Protein AF-A0A7S3H9U7-F1 (afdb_monomer_lite)

Structure (mmCIF, N/CA/C/O backbone):
data_AF-A0A7S3H9U7-F1
#
_entry.id   AF-A0A7S3H9U7-F1
#
loop_
_atom_site.group_PDB
_atom_site.id
_atom_site.type_symbol
_atom_site.label_atom_id
_atom_site.label_alt_id
_atom_site.label_comp_id
_atom_site.label_asym_id
_atom_site.label_entity_id
_atom_site.label_seq_id
_atom_site.pdbx_PDB_ins_code
_atom_site.Cartn_x
_atom_site.Cartn_y
_atom_site.Cartn_z
_atom_site.occupancy
_atom_site.B_iso_or_equiv
_atom_site.auth_seq_id
_atom_site.auth_comp_id
_atom_site.auth_asym_id
_atom_site.auth_atom_id
_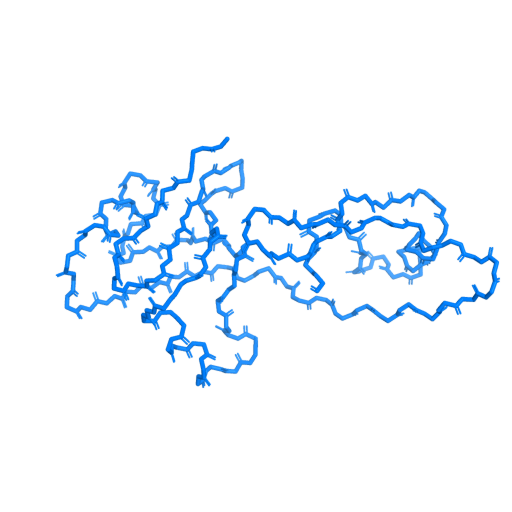atom_site.pdbx_PDB_model_num
ATOM 1 N N . ASP A 1 1 ? -12.886 -2.651 -11.034 1.00 50.00 1 ASP A N 1
ATOM 2 C CA . ASP A 1 1 ? -11.484 -2.227 -11.193 1.00 50.00 1 ASP A CA 1
ATOM 3 C C . ASP A 1 1 ? -10.705 -3.299 -11.922 1.00 50.00 1 ASP A C 1
ATOM 5 O O . ASP A 1 1 ? -10.789 -4.461 -11.540 1.00 50.00 1 ASP A O 1
ATOM 9 N N . ALA A 1 2 ? -10.042 -2.931 -13.015 1.00 49.84 2 ALA A N 1
ATOM 10 C CA . ALA A 1 2 ? -9.121 -3.818 -13.713 1.00 49.84 2 ALA A CA 1
ATOM 11 C C . ALA A 1 2 ? -7.764 -3.744 -12.998 1.00 49.84 2 ALA A C 1
ATOM 13 O O . ALA A 1 2 ? -7.205 -2.658 -12.859 1.00 49.84 2 ALA A O 1
ATOM 14 N N . SER A 1 3 ? -7.269 -4.875 -12.498 1.00 53.00 3 SER A N 1
ATOM 15 C CA . SER A 1 3 ? -5.911 -4.994 -11.962 1.00 53.00 3 SER A CA 1
ATOM 16 C C . SER A 1 3 ? -4.957 -5.375 -13.087 1.00 53.00 3 SER A C 1
ATOM 18 O O . SER A 1 3 ? -5.264 -6.281 -13.864 1.00 53.00 3 SER A O 1
ATOM 20 N N . ILE A 1 4 ? -3.804 -4.719 -13.146 1.00 63.56 4 ILE A N 1
ATOM 21 C CA . ILE A 1 4 ? -2.732 -5.038 -14.087 1.00 63.56 4 ILE A CA 1
ATOM 22 C C . ILE A 1 4 ? -1.619 -5.700 -13.279 1.00 63.56 4 ILE A C 1
ATOM 24 O O . ILE A 1 4 ? -1.080 -5.106 -12.341 1.00 63.56 4 ILE A O 1
ATOM 28 N N . GLU A 1 5 ? -1.314 -6.955 -13.595 1.00 61.97 5 GLU A N 1
ATOM 29 C CA . GLU A 1 5 ? -0.171 -7.653 -13.010 1.00 61.97 5 GLU A CA 1
ATOM 30 C C . GLU A 1 5 ? 1.092 -7.158 -13.712 1.00 61.97 5 GLU A C 1
ATOM 32 O O . GLU A 1 5 ? 1.245 -7.337 -14.916 1.00 61.97 5 GLU A O 1
ATOM 37 N N . GLY A 1 6 ? 1.964 -6.476 -12.972 1.00 52.53 6 GLY A N 1
ATOM 38 C CA . GLY A 1 6 ? 3.231 -6.008 -13.502 1.00 52.53 6 GLY A CA 1
ATOM 39 C C . GLY A 1 6 ? 4.231 -7.146 -13.634 1.00 52.53 6 GLY A C 1
ATOM 40 O O . GLY A 1 6 ? 4.258 -8.057 -12.804 1.00 52.53 6 GLY A O 1
ATOM 41 N N . GLY A 1 7 ? 5.056 -7.084 -14.680 1.00 57.22 7 GLY A N 1
ATOM 42 C CA . GLY A 1 7 ? 5.993 -8.127 -15.067 1.00 57.22 7 GLY A CA 1
ATOM 43 C C . GLY A 1 7 ? 6.812 -8.721 -13.920 1.00 57.22 7 GLY A C 1
ATOM 44 O O . GLY A 1 7 ? 7.257 -8.053 -12.983 1.00 57.22 7 GLY A O 1
ATOM 45 N N . SER A 1 8 ? 7.021 -10.031 -14.058 1.00 64.56 8 SER A N 1
ATOM 46 C CA . SER A 1 8 ? 7.550 -10.999 -13.083 1.00 64.56 8 SER A CA 1
ATOM 47 C C . SER A 1 8 ? 8.773 -10.602 -12.240 1.00 64.56 8 SER A C 1
ATOM 49 O O . SER A 1 8 ? 9.058 -11.277 -11.257 1.00 64.56 8 SER A O 1
ATOM 51 N N . LYS A 1 9 ? 9.515 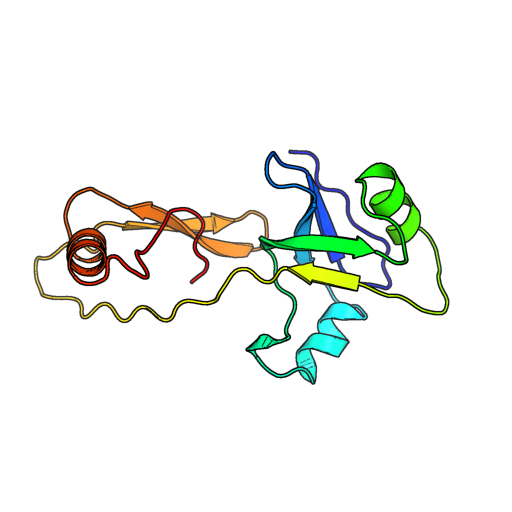-9.546 -12.595 1.00 84.12 9 LYS A N 1
ATOM 52 C CA . LYS A 1 9 ? 10.777 -9.182 -11.937 1.00 84.12 9 LYS A CA 1
ATOM 53 C C . LYS A 1 9 ? 10.591 -8.244 -10.743 1.00 84.12 9 LYS A C 1
ATOM 55 O O . LYS A 1 9 ? 11.224 -8.461 -9.711 1.00 84.12 9 LYS A O 1
ATOM 60 N N . LEU A 1 10 ? 9.738 -7.219 -10.843 1.00 88.25 10 LEU A N 1
ATOM 61 C CA . LEU A 1 10 ? 9.470 -6.340 -9.694 1.00 88.25 10 LEU A CA 1
ATOM 62 C C . LEU A 1 10 ? 8.627 -7.044 -8.624 1.00 88.25 10 LEU A C 1
ATOM 64 O O . LEU A 1 10 ? 8.817 -6.773 -7.440 1.00 88.25 10 LEU A O 1
ATOM 68 N N . GLY A 1 11 ? 7.746 -7.960 -9.038 1.00 91.00 11 GLY A N 1
ATOM 69 C CA . GLY A 1 11 ? 6.837 -8.663 -8.132 1.00 91.00 11 GLY A CA 1
ATOM 70 C C . GLY A 1 11 ? 5.683 -7.780 -7.653 1.00 91.00 11 GLY A C 1
ATOM 71 O O . GLY A 1 11 ? 5.243 -7.916 -6.516 1.00 91.00 11 GLY A O 1
ATOM 72 N N . ILE A 1 12 ? 5.195 -6.854 -8.488 1.00 91.00 12 ILE A N 1
ATOM 73 C CA . ILE A 1 12 ? 4.106 -5.937 -8.123 1.00 91.00 12 ILE A CA 1
ATOM 74 C C . ILE A 1 12 ? 2.942 -6.005 -9.105 1.00 91.00 12 ILE A C 1
ATOM 76 O O . ILE A 1 12 ? 3.137 -6.141 -10.308 1.00 91.00 12 ILE A O 1
ATOM 80 N N . ALA A 1 13 ? 1.724 -5.847 -8.597 1.00 90.00 13 ALA A N 1
ATOM 81 C CA . ALA A 1 13 ? 0.543 -5.550 -9.404 1.00 90.00 13 ALA A CA 1
ATOM 82 C C . ALA A 1 13 ? -0.008 -4.181 -9.016 1.00 90.00 13 ALA A C 1
ATOM 84 O O . ALA A 1 13 ? 0.128 -3.770 -7.860 1.00 90.00 13 ALA A O 1
ATOM 85 N N . VAL A 1 14 ? -0.652 -3.495 -9.957 1.00 91.06 14 VAL A N 1
ATOM 86 C CA . VAL A 1 14 ? -1.161 -2.131 -9.766 1.00 91.06 14 VAL A CA 1
ATOM 87 C C . VAL A 1 14 ? -2.632 -2.015 -10.167 1.00 91.06 14 VAL A C 1
ATOM 89 O O . VAL A 1 14 ? -3.129 -2.779 -10.999 1.00 91.06 14 VAL A O 1
ATOM 92 N N . ILE A 1 15 ? -3.344 -1.056 -9.571 1.00 89.38 15 ILE A N 1
ATOM 93 C CA . ILE A 1 15 ? -4.690 -0.634 -10.005 1.00 89.38 15 ILE A CA 1
ATOM 94 C C . ILE A 1 15 ? -4.712 0.885 -10.104 1.00 89.38 15 ILE A C 1
ATOM 96 O O . ILE A 1 15 ? -4.069 1.558 -9.305 1.00 89.38 15 ILE A O 1
ATOM 100 N N . GLN A 1 16 ? -5.505 1.428 -11.023 1.00 88.56 16 GLN A N 1
ATOM 101 C CA . GLN A 1 16 ? -5.817 2.854 -11.031 1.00 88.56 16 GLN A CA 1
ATOM 102 C C . GLN A 1 16 ? -7.179 3.123 -10.383 1.00 88.56 16 GLN A C 1
ATOM 104 O O . GLN A 1 16 ? -8.157 2.430 -10.670 1.00 88.56 16 GLN A O 1
ATOM 109 N N . ASN A 1 17 ? -7.246 4.145 -9.532 1.00 85.19 17 ASN A N 1
ATOM 110 C CA . ASN A 1 17 ? -8.487 4.701 -8.995 1.00 85.19 17 ASN A CA 1
ATOM 111 C C . ASN A 1 17 ? -8.452 6.244 -9.023 1.00 85.19 17 ASN A C 1
ATOM 113 O O . ASN A 1 17 ? -7.558 6.841 -9.619 1.00 85.19 17 ASN A O 1
ATOM 117 N N . GLU A 1 18 ? -9.417 6.895 -8.365 1.00 84.44 18 GLU A N 1
ATOM 118 C CA . GLU A 1 18 ? -9.501 8.364 -8.287 1.00 84.44 18 GLU A CA 1
ATOM 119 C C . GLU A 1 18 ? -8.285 9.027 -7.614 1.00 84.44 18 GLU A C 1
ATOM 121 O O . GLU A 1 18 ? -8.008 10.193 -7.880 1.00 84.44 18 GLU A O 1
ATOM 126 N N . ALA A 1 19 ? -7.550 8.305 -6.761 1.00 83.44 19 ALA A N 1
ATOM 127 C CA . ALA A 1 19 ? -6.348 8.8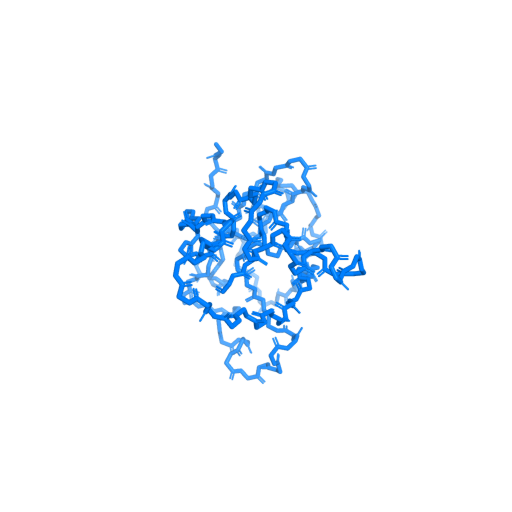09 -6.099 1.00 83.44 19 ALA A CA 1
ATOM 128 C C . ALA A 1 19 ? -5.079 8.668 -6.962 1.00 83.44 19 ALA A C 1
ATOM 130 O O . ALA A 1 19 ? -4.087 9.340 -6.690 1.00 83.44 19 ALA A O 1
ATOM 131 N N . GLY A 1 20 ? -5.105 7.816 -7.993 1.00 90.00 20 GLY A N 1
ATOM 132 C CA . GLY A 1 20 ? -3.983 7.557 -8.894 1.00 90.00 20 GLY A CA 1
ATOM 133 C C . GLY A 1 20 ? -3.692 6.065 -9.049 1.00 90.00 20 GLY A C 1
ATOM 134 O O . GLY A 1 20 ? -4.599 5.234 -8.988 1.00 90.00 20 GLY A O 1
ATOM 135 N N . ILE A 1 21 ? -2.427 5.722 -9.300 1.00 93.12 21 ILE A N 1
ATOM 136 C CA . ILE A 1 21 ? -1.978 4.337 -9.479 1.00 93.12 21 ILE A CA 1
ATOM 137 C C . ILE A 1 21 ? -1.552 3.804 -8.119 1.00 93.12 21 ILE A C 1
ATOM 139 O O . ILE A 1 21 ? -0.629 4.328 -7.515 1.00 93.12 21 ILE A O 1
ATOM 143 N N . MET A 1 22 ? -2.204 2.764 -7.624 1.00 91.25 22 MET A N 1
ATOM 144 C CA . MET A 1 22 ? -1.890 2.167 -6.331 1.00 91.25 22 MET A CA 1
ATOM 145 C C . MET A 1 22 ? -1.260 0.795 -6.498 1.00 91.25 22 MET A C 1
ATOM 147 O O . MET A 1 22 ? -1.672 0.008 -7.357 1.00 91.25 22 MET A O 1
ATOM 151 N N . LEU A 1 23 ? -0.321 0.478 -5.609 1.00 90.75 23 LEU A N 1
ATOM 152 C CA . LEU A 1 23 ? 0.177 -0.874 -5.438 1.00 90.75 23 LEU A CA 1
ATOM 153 C C . LEU A 1 23 ? -0.970 -1.762 -4.956 1.00 90.75 23 LEU A C 1
ATOM 155 O O . LEU A 1 23 ? -1.544 -1.562 -3.887 1.00 90.75 23 LEU A O 1
ATOM 159 N N . PHE A 1 24 ? -1.307 -2.761 -5.748 1.00 88.25 24 PHE A N 1
ATOM 160 C CA . PHE A 1 24 ? -2.394 -3.673 -5.454 1.00 88.25 24 PHE A CA 1
ATOM 161 C C . PHE A 1 24 ? -1.940 -4.904 -4.699 1.00 88.25 24 PHE A C 1
ATOM 163 O O . PHE A 1 24 ? -2.628 -5.377 -3.807 1.00 88.25 24 PHE A O 1
ATOM 170 N N . LYS A 1 25 ? -0.811 -5.471 -5.102 1.00 87.62 25 LYS A N 1
ATOM 171 C CA . LYS A 1 25 ? -0.347 -6.755 -4.597 1.00 87.62 25 LYS A CA 1
ATOM 172 C C . LYS A 1 25 ? 1.165 -6.801 -4.696 1.00 87.62 25 LYS A C 1
ATOM 174 O O . LYS A 1 25 ? 1.726 -6.341 -5.689 1.00 87.62 25 LYS A O 1
ATOM 179 N N . LEU A 1 26 ? 1.775 -7.401 -3.682 1.00 90.00 26 LEU A N 1
ATOM 180 C CA . LEU A 1 26 ? 3.159 -7.846 -3.709 1.00 90.00 26 LEU A CA 1
ATOM 181 C C . LEU A 1 26 ? 3.205 -9.351 -3.941 1.00 90.00 26 LEU A C 1
ATOM 183 O O . LEU A 1 26 ? 2.364 -10.103 -3.445 1.00 90.00 26 LEU A O 1
ATOM 187 N N . SER A 1 27 ? 4.165 -9.763 -4.748 1.00 90.06 27 SER A N 1
ATOM 188 C CA . SER A 1 27 ? 4.560 -11.145 -4.997 1.00 90.06 27 SER A CA 1
ATOM 189 C C . SER A 1 27 ? 6.084 -11.216 -4.897 1.00 90.06 27 SER A C 1
ATOM 191 O O . SER A 1 27 ? 6.748 -10.186 -4.771 1.00 90.06 27 SER A O 1
ATOM 193 N N . ASP A 1 28 ? 6.644 -12.419 -4.985 1.00 90.12 28 ASP A N 1
ATOM 194 C CA . ASP A 1 28 ? 8.096 -12.590 -5.014 1.00 90.12 28 ASP A CA 1
ATOM 195 C C . ASP A 1 28 ? 8.718 -11.748 -6.142 1.00 90.12 28 ASP A C 1
ATOM 197 O O . ASP A 1 28 ? 8.257 -11.771 -7.286 1.00 90.12 28 ASP A O 1
ATOM 201 N N . GLY A 1 29 ? 9.758 -10.978 -5.815 1.00 91.69 29 GLY A N 1
ATOM 202 C CA . GLY A 1 29 ? 10.395 -10.060 -6.754 1.00 91.69 29 GLY A CA 1
ATOM 203 C C . GLY A 1 29 ? 11.339 -9.070 -6.081 1.00 91.69 29 GLY A C 1
ATOM 204 O O . GLY A 1 29 ? 11.645 -9.170 -4.891 1.00 91.69 29 GLY A O 1
ATOM 205 N N . LEU A 1 30 ? 11.820 -8.097 -6.858 1.00 92.62 30 LEU A N 1
ATOM 206 C CA . LEU A 1 30 ? 12.763 -7.081 -6.379 1.00 92.62 30 LEU A CA 1
ATOM 207 C C . LEU A 1 30 ? 12.199 -6.237 -5.229 1.00 92.62 30 LEU A C 1
ATOM 209 O O . LEU A 1 30 ? 12.957 -5.887 -4.326 1.00 92.62 30 LEU A O 1
ATOM 213 N N . VAL A 1 31 ? 10.897 -5.929 -5.237 1.00 93.62 31 VAL A N 1
ATOM 214 C CA . VAL A 1 31 ? 10.286 -5.107 -4.180 1.00 93.62 31 VAL A CA 1
ATOM 215 C C . VAL A 1 31 ? 10.202 -5.870 -2.857 1.00 93.62 31 VAL A C 1
ATOM 217 O O . VAL A 1 31 ? 10.548 -5.320 -1.815 1.00 93.62 31 VAL A O 1
ATOM 220 N N . GLU A 1 32 ? 9.836 -7.152 -2.884 1.00 92.44 32 GLU A N 1
ATOM 221 C CA . GLU A 1 32 ? 9.833 -7.983 -1.673 1.00 92.44 32 GLU A CA 1
ATOM 222 C C . GLU A 1 32 ? 11.258 -8.160 -1.116 1.00 92.44 32 GLU A C 1
ATOM 224 O O . GLU A 1 32 ? 11.491 -7.993 0.082 1.00 92.44 32 GLU A O 1
ATOM 229 N N . ASN A 1 33 ? 12.248 -8.388 -1.988 1.00 94.25 33 ASN A N 1
ATOM 230 C CA . ASN A 1 33 ? 13.660 -8.470 -1.591 1.00 94.25 33 ASN A CA 1
ATOM 231 C C . ASN A 1 33 ? 14.178 -7.161 -0.968 1.00 94.25 33 ASN A C 1
ATOM 233 O O . ASN A 1 33 ? 14.966 -7.189 -0.018 1.00 94.25 33 ASN A O 1
ATOM 237 N N . TYR A 1 34 ? 13.736 -6.013 -1.488 1.00 94.56 34 TYR A N 1
ATOM 238 C CA . TYR A 1 34 ? 14.011 -4.710 -0.889 1.00 94.56 34 TYR A CA 1
ATOM 239 C C . TYR A 1 34 ? 13.399 -4.613 0.517 1.00 94.56 34 TYR A C 1
ATOM 241 O O . TYR A 1 34 ? 14.108 -4.305 1.478 1.00 94.56 34 TYR A O 1
ATOM 249 N N . ASN A 1 35 ? 12.117 -4.960 0.664 1.00 94.06 35 ASN A N 1
ATOM 250 C CA . ASN A 1 35 ? 11.392 -4.878 1.933 1.00 94.06 35 ASN A CA 1
ATOM 251 C C . ASN A 1 35 ? 12.027 -5.704 3.063 1.00 94.06 35 ASN A C 1
ATOM 253 O O . ASN A 1 35 ? 11.972 -5.289 4.222 1.00 94.06 35 ASN A O 1
ATOM 257 N N . GLN A 1 36 ? 12.656 -6.841 2.746 1.00 94.38 36 GLN A N 1
ATOM 258 C CA . GLN A 1 36 ? 13.340 -7.693 3.731 1.00 94.38 36 GLN A CA 1
ATOM 259 C C . GLN A 1 36 ? 14.490 -6.985 4.459 1.00 94.38 36 GLN A C 1
ATOM 261 O O . GLN A 1 36 ? 14.785 -7.324 5.604 1.00 94.38 36 GLN A O 1
ATOM 266 N N . ASN A 1 37 ? 15.123 -6.009 3.807 1.00 95.81 37 ASN A N 1
ATOM 267 C CA . ASN A 1 37 ? 16.282 -5.289 4.337 1.00 95.81 37 ASN A CA 1
ATOM 268 C C . ASN A 1 37 ? 15.976 -3.816 4.650 1.00 95.81 37 ASN A C 1
ATOM 270 O O . ASN A 1 37 ? 16.817 -3.130 5.225 1.00 95.81 37 ASN A O 1
ATOM 274 N N . ALA A 1 38 ? 14.797 -3.323 4.265 1.00 91.44 38 ALA A N 1
ATOM 275 C CA . ALA A 1 38 ? 14.378 -1.951 4.506 1.00 91.44 38 ALA A CA 1
ATOM 276 C C . ALA A 1 38 ? 13.843 -1.752 5.934 1.00 91.44 38 ALA A C 1
ATOM 278 O O . ALA A 1 38 ? 13.149 -2.617 6.495 1.00 91.44 38 ALA A O 1
ATOM 279 N N . GLU A 1 39 ? 14.115 -0.566 6.484 1.00 88.44 39 GLU A N 1
ATOM 280 C CA . GLU A 1 39 ? 13.487 -0.078 7.714 1.00 88.44 39 GLU A CA 1
ATOM 281 C C . GLU A 1 39 ? 11.955 -0.092 7.574 1.00 88.44 39 GLU A C 1
ATOM 283 O O . GLU A 1 39 ? 11.448 0.173 6.479 1.00 88.44 39 GLU A O 1
ATOM 288 N N . PRO A 1 40 ? 11.188 -0.378 8.644 1.00 82.88 40 PRO A N 1
ATOM 289 C CA . PRO A 1 40 ? 9.733 -0.532 8.565 1.00 82.88 40 PRO A CA 1
ATOM 290 C C . PRO A 1 40 ? 8.990 0.622 7.875 1.00 82.88 40 PRO A C 1
ATOM 292 O O . PRO A 1 40 ? 8.023 0.377 7.156 1.00 82.88 40 PRO A O 1
ATOM 295 N N . GLU A 1 41 ? 9.456 1.855 8.068 1.00 81.25 41 GLU A N 1
ATOM 296 C CA . GLU A 1 41 ? 8.914 3.090 7.480 1.00 81.25 41 GLU A CA 1
ATOM 297 C C . GLU A 1 41 ? 9.238 3.309 5.996 1.00 81.25 41 GLU A C 1
ATOM 299 O O . GLU A 1 41 ? 8.594 4.132 5.349 1.00 81.25 41 GLU A O 1
ATOM 304 N N . LEU A 1 42 ? 10.218 2.583 5.456 1.00 87.44 42 LEU A N 1
ATOM 305 C CA . LEU A 1 42 ? 10.639 2.673 4.055 1.00 87.44 42 LEU A CA 1
ATOM 306 C C . LEU A 1 42 ? 10.085 1.533 3.197 1.00 87.44 42 LEU A C 1
ATOM 308 O O . LEU A 1 42 ? 10.266 1.528 1.982 1.00 87.44 42 LEU A O 1
ATOM 312 N N . ARG A 1 43 ? 9.429 0.551 3.818 1.00 90.44 43 ARG A N 1
ATOM 313 C CA . ARG A 1 43 ? 8.864 -0.598 3.112 1.00 90.44 43 ARG A CA 1
ATOM 314 C C . ARG A 1 43 ? 7.685 -0.190 2.240 1.00 90.44 43 ARG A C 1
ATOM 316 O O . ARG A 1 43 ? 6.880 0.663 2.605 1.00 90.44 43 ARG A O 1
ATOM 323 N N . VAL A 1 44 ? 7.577 -0.870 1.108 1.00 91.75 44 VAL A N 1
ATOM 324 C CA . VAL A 1 44 ? 6.495 -0.715 0.139 1.00 91.75 44 VAL A CA 1
ATOM 325 C C . VAL A 1 44 ? 5.414 -1.741 0.448 1.00 91.75 44 VAL A C 1
ATOM 327 O O . VAL A 1 44 ? 5.723 -2.919 0.619 1.00 91.75 44 VAL A O 1
ATOM 330 N N . TYR A 1 45 ? 4.152 -1.330 0.487 1.00 89.44 45 TYR A N 1
ATOM 331 C CA . TYR A 1 45 ? 3.024 -2.201 0.817 1.00 89.44 45 TYR A CA 1
ATOM 332 C C . TYR A 1 45 ? 1.826 -1.983 -0.103 1.00 89.44 45 TYR A C 1
ATOM 334 O O . TYR A 1 45 ? 1.628 -0.884 -0.630 1.00 89.44 45 TYR A O 1
ATOM 342 N N . PRO A 1 46 ? 0.947 -2.993 -0.253 1.00 89.19 46 PRO A N 1
ATOM 343 C CA . PRO A 1 46 ? -0.313 -2.790 -0.945 1.00 89.19 46 PRO A CA 1
ATOM 344 C C . PRO A 1 46 ? -1.100 -1.624 -0.341 1.00 89.19 46 PRO A C 1
ATOM 346 O O . PRO A 1 46 ? -1.179 -1.460 0.881 1.00 89.19 46 PRO A O 1
ATOM 349 N N . GLY A 1 47 ? -1.661 -0.798 -1.217 1.00 85.38 47 GLY A N 1
ATOM 350 C CA . GLY A 1 47 ? -2.312 0.465 -0.892 1.00 85.38 47 GLY A CA 1
ATOM 351 C C . GLY A 1 47 ? -1.405 1.693 -0.978 1.00 85.38 47 GLY A C 1
ATOM 352 O O . GLY A 1 47 ? -1.933 2.800 -0.933 1.00 85.38 47 GLY A O 1
ATOM 353 N N . ASP A 1 48 ? -0.085 1.539 -1.122 1.00 90.44 48 ASP A N 1
ATOM 354 C CA . ASP A 1 48 ? 0.792 2.686 -1.377 1.00 90.44 48 ASP A CA 1
ATOM 355 C C . ASP A 1 48 ? 0.538 3.260 -2.775 1.00 90.44 48 ASP A C 1
ATOM 357 O O . ASP A 1 48 ? 0.270 2.526 -3.733 1.00 90.44 48 ASP A O 1
ATOM 361 N N . LEU A 1 49 ? 0.619 4.585 -2.891 1.00 91.81 49 LEU A N 1
ATOM 362 C CA . LEU A 1 49 ? 0.427 5.275 -4.160 1.00 91.81 49 LEU A CA 1
ATOM 363 C C . LEU A 1 49 ? 1.743 5.257 -4.938 1.00 91.81 49 LEU A C 1
ATOM 365 O O . LEU A 1 49 ? 2.772 5.717 -4.451 1.00 91.81 49 LEU A O 1
ATOM 369 N N . ILE A 1 50 ? 1.711 4.732 -6.152 1.00 94.19 50 ILE A N 1
ATOM 370 C CA . ILE A 1 50 ? 2.838 4.724 -7.075 1.00 94.19 50 ILE A CA 1
ATOM 371 C C . ILE A 1 50 ? 2.872 6.075 -7.780 1.00 94.19 50 ILE A C 1
ATOM 373 O O . ILE A 1 50 ? 1.923 6.455 -8.467 1.00 94.19 50 ILE A O 1
ATOM 377 N N . LEU A 1 51 ? 3.974 6.795 -7.588 1.00 95.44 51 LEU A N 1
ATOM 378 C CA . LEU A 1 51 ? 4.207 8.103 -8.192 1.00 95.44 51 LEU A CA 1
ATOM 379 C C . LEU A 1 51 ? 5.041 8.002 -9.469 1.00 95.44 51 LEU A C 1
ATOM 381 O O . LEU A 1 51 ? 4.821 8.779 -10.393 1.00 95.44 51 LEU A O 1
ATOM 385 N N . ASP A 1 52 ? 5.994 7.067 -9.510 1.00 96.06 52 ASP A N 1
ATOM 386 C CA . ASP A 1 52 ? 6.881 6.842 -10.654 1.00 96.06 52 ASP A CA 1
ATOM 387 C C . ASP A 1 52 ? 7.347 5.380 -10.712 1.00 96.06 52 ASP A C 1
ATOM 389 O O . ASP A 1 52 ? 7.714 4.796 -9.687 1.00 96.06 52 ASP A O 1
ATOM 393 N N . VAL A 1 53 ? 7.373 4.809 -11.916 1.00 94.31 53 VAL A N 1
ATOM 394 C CA . VAL A 1 53 ? 8.053 3.546 -12.226 1.00 94.31 53 VAL A CA 1
ATOM 395 C C . VAL A 1 53 ? 9.021 3.790 -13.373 1.00 94.31 53 VAL A C 1
ATOM 397 O O . VAL A 1 53 ? 8.625 3.833 -14.537 1.00 94.31 53 VAL A O 1
ATOM 400 N N . SER A 1 54 ? 10.306 3.925 -13.053 1.00 93.81 54 SER A N 1
ATOM 401 C CA . SER A 1 54 ? 11.385 4.078 -14.040 1.00 93.81 54 SER A CA 1
ATOM 402 C C . SER A 1 54 ? 11.110 5.193 -15.060 1.00 93.81 54 SER A C 1
ATOM 404 O O . SER A 1 54 ? 11.306 5.014 -16.267 1.00 93.81 54 SER A O 1
ATOM 406 N N . GLY A 1 55 ? 10.630 6.339 -14.562 1.00 94.94 55 GLY A N 1
ATOM 407 C CA . GLY A 1 55 ? 10.308 7.536 -15.342 1.00 94.94 55 GLY A CA 1
ATOM 408 C C . GLY A 1 55 ? 8.875 7.603 -15.880 1.00 94.94 55 GLY A C 1
ATOM 409 O O . GLY A 1 55 ? 8.546 8.565 -16.576 1.00 94.94 55 GLY A O 1
ATOM 410 N N . ALA A 1 56 ? 8.035 6.595 -15.622 1.00 95.38 56 ALA A N 1
ATOM 411 C CA . ALA A 1 56 ? 6.627 6.600 -16.012 1.00 95.38 56 ALA A CA 1
ATOM 412 C C . ALA A 1 56 ? 5.709 6.927 -14.828 1.00 95.38 56 ALA A C 1
ATOM 414 O O . ALA A 1 56 ? 5.802 6.295 -13.778 1.00 95.38 56 ALA A O 1
ATOM 415 N N . THR A 1 57 ? 4.783 7.867 -15.029 1.00 94.56 57 THR A N 1
ATOM 416 C CA . THR A 1 57 ? 3.887 8.390 -13.979 1.00 94.56 57 THR A CA 1
ATOM 417 C C . THR A 1 57 ? 2.395 8.213 -14.290 1.00 94.56 57 THR A C 1
ATOM 419 O O . THR A 1 57 ? 1.551 8.416 -13.418 1.00 94.56 57 THR A O 1
ATOM 422 N N . ASP A 1 58 ? 2.046 7.808 -15.515 1.00 93.00 58 ASP A N 1
ATOM 423 C CA . ASP A 1 58 ? 0.683 7.464 -15.934 1.00 93.00 58 ASP A CA 1
ATOM 424 C C . ASP A 1 58 ? 0.492 5.942 -16.069 1.00 93.00 58 ASP A C 1
ATOM 426 O O . ASP A 1 58 ? 1.458 5.181 -16.129 1.00 93.00 58 ASP A O 1
ATOM 430 N N . LEU A 1 59 ? -0.764 5.474 -16.087 1.00 89.31 59 LEU A N 1
ATOM 431 C CA . LEU A 1 59 ? -1.067 4.037 -16.041 1.00 89.31 59 LEU A CA 1
ATOM 432 C C . LEU A 1 59 ? -0.518 3.285 -17.259 1.00 89.31 59 LEU A C 1
ATOM 434 O O . LEU A 1 59 ? -0.052 2.154 -17.112 1.00 89.31 59 LEU A O 1
ATOM 438 N N . GLU A 1 60 ? -0.580 3.887 -18.446 1.00 91.94 60 GLU A N 1
ATOM 439 C CA . GLU A 1 60 ? -0.117 3.258 -19.684 1.00 91.94 60 GLU A CA 1
ATOM 440 C C . GLU A 1 60 ? 1.405 3.091 -19.651 1.00 91.94 60 GLU A C 1
ATOM 442 O O . GLU A 1 60 ? 1.918 1.990 -19.867 1.00 91.94 60 GLU A O 1
ATOM 447 N N . GLY A 1 61 ? 2.122 4.159 -19.297 1.00 93.19 61 GLY A N 1
ATOM 448 C CA . GLY A 1 61 ? 3.568 4.154 -19.137 1.00 93.19 61 GLY A CA 1
ATOM 449 C C . GLY A 1 61 ? 4.025 3.189 -18.047 1.00 93.19 61 GLY A C 1
ATOM 450 O O . GLY A 1 61 ? 4.951 2.413 -18.279 1.00 93.19 61 GLY A O 1
ATOM 451 N N . VAL A 1 62 ? 3.359 3.188 -16.888 1.00 91.44 62 VAL A N 1
ATOM 452 C CA . VAL A 1 62 ? 3.652 2.253 -15.792 1.00 91.44 62 VAL A CA 1
ATOM 453 C C . VAL A 1 62 ? 3.441 0.817 -16.256 1.00 91.44 62 VAL A C 1
ATOM 455 O O . VAL A 1 62 ? 4.340 0.001 -16.096 1.00 91.44 62 VAL A O 1
ATOM 458 N N . THR A 1 63 ? 2.309 0.506 -16.890 1.00 89.00 63 THR A N 1
ATOM 459 C CA . THR A 1 63 ? 2.026 -0.847 -17.402 1.00 89.00 63 THR A CA 1
ATOM 460 C C . THR A 1 63 ? 3.100 -1.300 -18.383 1.00 89.00 63 THR A C 1
ATOM 462 O O . THR A 1 63 ? 3.684 -2.368 -18.216 1.00 89.00 63 THR A O 1
ATOM 465 N N . LYS A 1 64 ? 3.435 -0.447 -19.355 1.00 90.88 64 LYS A N 1
ATOM 466 C CA . LYS A 1 64 ? 4.489 -0.734 -20.325 1.00 90.88 64 LYS A CA 1
ATOM 467 C C . LYS A 1 64 ? 5.832 -0.975 -19.641 1.00 90.88 64 LYS A C 1
ATOM 469 O O . LYS A 1 64 ? 6.527 -1.922 -19.992 1.00 90.88 64 LYS A O 1
ATOM 474 N N . LYS A 1 65 ? 6.195 -0.140 -18.664 1.00 90.88 65 LYS A N 1
ATOM 475 C CA . LYS A 1 65 ? 7.438 -0.298 -17.906 1.00 90.88 65 LYS A CA 1
ATOM 476 C C . LYS A 1 65 ? 7.462 -1.606 -17.147 1.00 90.88 65 LYS A C 1
ATOM 478 O O . LYS A 1 65 ? 8.481 -2.274 -17.191 1.00 90.88 65 LYS A O 1
ATOM 483 N N . LEU A 1 66 ? 6.356 -1.990 -16.516 1.00 88.88 66 LEU A N 1
ATOM 484 C CA . LEU A 1 66 ? 6.243 -3.254 -15.798 1.00 88.88 66 LEU A CA 1
ATOM 485 C C . LEU A 1 66 ? 6.460 -4.471 -16.710 1.00 88.88 66 LEU A C 1
ATOM 487 O O . LEU A 1 66 ? 7.034 -5.453 -16.250 1.00 88.88 66 LEU A O 1
ATOM 491 N N . ASP A 1 67 ? 6.066 -4.398 -17.980 1.00 87.62 67 ASP A N 1
ATOM 492 C CA . ASP A 1 67 ? 6.299 -5.461 -18.969 1.00 87.62 67 ASP A CA 1
ATOM 493 C C . ASP A 1 67 ? 7.724 -5.453 -19.565 1.00 87.62 67 ASP A C 1
ATOM 495 O O . ASP A 1 67 ? 8.167 -6.445 -20.153 1.00 87.62 67 ASP A O 1
ATOM 499 N N . GLU A 1 68 ? 8.473 -4.356 -19.419 1.00 87.69 68 GLU A N 1
ATOM 500 C CA . GLU A 1 68 ? 9.846 -4.236 -19.913 1.00 87.69 68 GLU A CA 1
ATOM 501 C C . GLU A 1 68 ? 10.842 -5.002 -19.019 1.00 87.69 68 GLU A C 1
ATOM 503 O O . GLU A 1 68 ? 10.837 -4.924 -17.792 1.00 87.69 68 GLU A O 1
ATOM 508 N N . CYS A 1 69 ? 11.786 -5.719 -19.634 1.00 79.75 69 CYS A N 1
ATOM 509 C CA . CYS A 1 69 ? 12.912 -6.331 -18.923 1.00 79.75 69 CYS A CA 1
ATOM 510 C C . CYS A 1 69 ? 14.048 -5.321 -18.731 1.00 79.75 69 CYS A C 1
ATOM 512 O O . CYS A 1 69 ? 15.071 -5.389 -19.412 1.00 79.75 69 CYS A O 1
ATOM 514 N N . LEU A 1 70 ? 13.870 -4.384 -17.799 1.00 83.31 70 LEU A N 1
ATOM 515 C CA . LEU A 1 70 ? 14.905 -3.407 -17.467 1.00 83.31 70 LEU A CA 1
ATOM 516 C C . LEU A 1 70 ? 16.042 -4.041 -16.643 1.00 83.31 70 LEU A C 1
ATOM 518 O O . LEU A 1 70 ? 15.829 -4.921 -15.789 1.00 83.31 70 LEU A O 1
ATOM 522 N N . GLU A 1 71 ? 17.266 -3.584 -16.917 1.00 85.56 71 GLU A N 1
ATOM 523 C CA . GLU A 1 71 ? 18.460 -3.920 -16.133 1.00 85.56 71 GLU A CA 1
ATOM 524 C C . GLU A 1 71 ? 18.397 -3.264 -14.750 1.00 85.56 71 GLU A C 1
ATOM 526 O O . GLU A 1 71 ? 18.626 -3.938 -13.745 1.00 85.56 71 GLU A O 1
ATOM 531 N N . GLU A 1 72 ? 17.971 -2.000 -14.707 1.00 87.94 72 GLU A N 1
ATOM 532 C CA . GLU A 1 72 ? 17.798 -1.195 -13.498 1.00 87.94 72 GLU A CA 1
ATOM 533 C C . GLU A 1 72 ? 16.359 -0.685 -13.380 1.00 87.94 72 GLU A C 1
ATOM 535 O O . GLU A 1 72 ? 15.717 -0.356 -14.377 1.00 87.94 72 GLU A O 1
ATOM 540 N N . TRP A 1 73 ? 15.865 -0.607 -12.145 1.00 90.81 73 TRP A N 1
ATOM 541 C CA . TRP A 1 73 ? 14.516 -0.147 -11.833 1.00 90.81 73 TRP A CA 1
ATOM 542 C C . TRP A 1 73 ? 14.561 0.975 -10.804 1.00 90.81 73 TRP A C 1
ATOM 544 O O . TRP A 1 73 ? 15.263 0.865 -9.798 1.00 90.81 73 TRP A O 1
ATOM 554 N N . SER A 1 74 ? 13.743 2.005 -11.008 1.00 92.69 74 SER A N 1
ATOM 555 C CA . SER A 1 74 ? 13.345 2.933 -9.949 1.00 92.69 74 SER A CA 1
ATOM 556 C C . SER A 1 74 ? 11.850 2.813 -9.691 1.00 92.69 74 SER A C 1
ATOM 558 O O . SER A 1 74 ? 11.051 2.687 -10.621 1.00 92.69 74 SER A O 1
ATOM 560 N N . LEU A 1 75 ? 11.480 2.850 -8.416 1.00 93.50 75 LEU A N 1
ATOM 561 C CA . LEU A 1 75 ? 10.100 2.879 -7.961 1.00 93.50 75 LEU A CA 1
ATOM 562 C C . LEU A 1 75 ? 9.991 3.986 -6.918 1.00 93.50 75 LEU A C 1
ATOM 564 O O . LEU A 1 75 ? 10.684 3.948 -5.900 1.00 93.50 75 LEU A O 1
ATOM 568 N N . VAL A 1 76 ? 9.132 4.966 -7.174 1.00 94.81 76 VAL A N 1
ATOM 569 C CA . VAL A 1 76 ? 8.810 6.015 -6.207 1.00 94.81 76 VAL A CA 1
ATOM 570 C C . VAL A 1 76 ? 7.389 5.783 -5.736 1.00 94.81 76 VAL A C 1
ATOM 572 O O . VAL A 1 76 ? 6.444 5.849 -6.524 1.00 94.81 76 VAL A O 1
ATOM 575 N N . VAL A 1 77 ? 7.244 5.521 -4.441 1.00 93.81 77 VAL A N 1
ATOM 576 C CA . VAL A 1 77 ? 5.941 5.385 -3.796 1.00 93.81 77 VAL A CA 1
ATOM 577 C C . VAL A 1 77 ? 5.741 6.467 -2.754 1.00 93.81 77 VAL A C 1
ATOM 579 O O . VAL A 1 77 ? 6.673 6.894 -2.072 1.00 93.81 77 VAL A O 1
ATOM 582 N N . GLN A 1 78 ? 4.494 6.882 -2.604 1.00 91.19 78 GLN A N 1
ATOM 583 C CA . GLN A 1 78 ? 4.024 7.582 -1.430 1.00 91.19 78 GLN A CA 1
ATOM 584 C C . GLN A 1 78 ? 3.377 6.555 -0.503 1.00 91.19 78 GLN A C 1
ATOM 586 O O . GLN A 1 78 ? 2.258 6.091 -0.741 1.00 91.19 78 GLN A O 1
ATOM 591 N N . GLY A 1 79 ? 4.107 6.211 0.558 1.00 85.19 79 GLY A N 1
ATOM 592 C CA . GLY A 1 79 ? 3.597 5.362 1.623 1.00 85.19 79 GLY A CA 1
ATOM 593 C C . GLY A 1 79 ? 2.384 6.001 2.294 1.00 85.19 79 GLY A C 1
ATOM 594 O O . GLY A 1 79 ? 2.383 7.195 2.612 1.00 85.19 79 GLY A O 1
ATOM 595 N N . MET A 1 80 ? 1.339 5.210 2.523 1.00 74.19 80 MET A N 1
ATOM 596 C CA . MET A 1 80 ? 0.237 5.648 3.380 1.00 74.19 80 MET A CA 1
ATOM 597 C C . MET A 1 80 ? 0.715 5.612 4.839 1.00 74.19 80 MET A C 1
ATOM 599 O O . MET A 1 80 ? 1.174 4.552 5.275 1.00 74.19 80 MET A O 1
ATOM 603 N N . PRO A 1 81 ? 0.621 6.721 5.601 1.00 67.44 81 PRO A N 1
ATOM 604 C CA . PRO A 1 81 ? 1.156 6.786 6.956 1.00 67.44 81 PRO A CA 1
ATOM 605 C C . PRO A 1 81 ? 0.570 5.667 7.818 1.00 67.44 81 PRO A C 1
ATOM 607 O O . PRO A 1 81 ? -0.649 5.543 7.957 1.00 67.44 81 PRO A O 1
ATOM 610 N N . THR A 1 82 ? 1.449 4.844 8.385 1.00 67.62 82 THR A N 1
ATOM 611 C CA . THR A 1 82 ? 1.062 3.806 9.337 1.00 67.62 82 THR A CA 1
ATOM 612 C C . THR A 1 82 ? 0.722 4.485 10.652 1.00 67.62 82 THR A C 1
ATOM 614 O O . THR A 1 82 ? 1.562 5.160 11.244 1.00 67.62 82 THR A O 1
ATOM 617 N N . GLN A 1 83 ? -0.519 4.331 11.103 1.00 72.44 83 GLN A N 1
ATOM 618 C CA . GLN A 1 83 ? -0.940 4.844 12.394 1.00 72.44 83 GLN A CA 1
ATOM 619 C C . GLN A 1 83 ? -1.139 3.685 13.361 1.00 72.44 83 GLN A C 1
ATOM 621 O O . GLN A 1 83 ? -1.978 2.815 13.132 1.00 72.44 83 GLN A O 1
ATOM 626 N N . GLU A 1 84 ? -0.392 3.695 14.461 1.00 79.81 84 GLU A N 1
ATOM 627 C CA . GLU A 1 84 ? -0.615 2.751 15.547 1.00 79.81 84 GLU A CA 1
ATOM 628 C C . GLU A 1 84 ? -1.816 3.204 16.380 1.00 79.81 84 GLU A C 1
ATOM 630 O O . GLU A 1 84 ? -1.851 4.314 16.920 1.00 79.81 84 GLU A O 1
ATOM 635 N N . VAL A 1 85 ? -2.828 2.342 16.466 1.00 83.38 85 VAL A N 1
ATOM 636 C CA . VAL A 1 85 ? -4.048 2.617 17.221 1.00 83.38 85 VAL A CA 1
ATOM 637 C C . VAL A 1 85 ? -4.316 1.471 18.184 1.00 83.38 85 VAL A C 1
ATOM 639 O O . VAL A 1 85 ? -4.685 0.370 17.783 1.00 83.38 85 VAL A O 1
ATOM 642 N N . VAL A 1 86 ? -4.163 1.746 19.479 1.00 86.88 86 VAL A N 1
ATOM 643 C CA . VAL A 1 86 ? -4.433 0.771 20.539 1.00 86.88 86 VAL A CA 1
ATOM 644 C C . VAL A 1 86 ? -5.829 1.004 21.103 1.00 86.88 86 VAL A C 1
ATOM 646 O O . VAL A 1 86 ? -6.103 2.012 21.755 1.00 86.88 86 VAL A O 1
ATOM 649 N N . LEU A 1 87 ? -6.718 0.040 20.875 1.00 87.44 87 LEU A N 1
ATOM 650 C CA . LEU A 1 87 ? -8.083 0.050 21.389 1.00 87.44 87 LEU A CA 1
ATOM 651 C C . LEU A 1 87 ? -8.232 -0.955 22.536 1.00 87.44 87 LEU A C 1
ATOM 653 O O . LEU A 1 87 ? -8.248 -2.166 22.327 1.00 87.44 87 LEU A O 1
ATOM 657 N N . LEU A 1 88 ? -8.378 -0.453 23.764 1.00 86.56 88 LEU A N 1
ATOM 658 C CA . LEU A 1 88 ? -8.571 -1.288 24.954 1.00 86.56 88 LEU A CA 1
ATOM 659 C C . LEU A 1 88 ? -10.033 -1.720 25.084 1.00 86.56 88 LEU A C 1
ATOM 661 O O . LEU A 1 88 ? -10.877 -0.943 25.539 1.00 86.56 88 LEU A O 1
ATOM 665 N N . LYS A 1 89 ? -10.341 -2.955 24.671 1.00 85.50 89 LYS A N 1
ATOM 666 C CA . LYS A 1 89 ? -11.714 -3.476 24.672 1.00 85.50 89 LYS A CA 1
ATOM 667 C C . LYS A 1 89 ? -12.289 -3.531 26.085 1.00 85.50 89 LYS A C 1
ATOM 669 O O . LYS A 1 89 ? -11.804 -4.278 26.928 1.00 85.50 89 LYS A O 1
ATOM 674 N N . LYS A 1 90 ? -13.359 -2.767 26.312 1.00 87.06 90 LYS A N 1
ATOM 675 C CA . LYS A 1 90 ? -14.161 -2.812 27.541 1.00 87.06 90 LYS A CA 1
ATOM 676 C C . LYS A 1 90 ? -15.326 -3.781 27.358 1.00 87.06 90 LYS A C 1
ATOM 678 O O . LYS A 1 90 ? -15.902 -3.873 26.273 1.00 87.06 90 LYS A O 1
ATOM 683 N N . GLU A 1 91 ? -15.666 -4.513 28.412 1.00 92.06 91 GLU A N 1
ATOM 684 C CA . GLU A 1 91 ? -16.795 -5.443 28.398 1.00 92.06 91 GLU A CA 1
ATOM 685 C C . GLU A 1 91 ? -18.104 -4.711 28.062 1.00 92.06 91 GLU A C 1
ATOM 687 O O . GLU A 1 91 ? -18.340 -3.594 28.519 1.00 92.06 91 GLU A O 1
ATOM 692 N N . GLY A 1 92 ? -18.931 -5.317 27.205 1.00 91.69 92 GLY A N 1
ATOM 693 C CA . GLY A 1 92 ? -20.200 -4.736 26.756 1.00 91.69 92 GLY A CA 1
ATOM 694 C C . GLY A 1 92 ? -20.092 -3.583 25.747 1.00 91.69 92 GLY A C 1
ATOM 695 O O . GLY A 1 92 ? -21.126 -3.092 25.301 1.00 91.69 92 GLY A O 1
ATOM 696 N N . VAL A 1 93 ? -18.886 -3.158 25.351 1.00 92.25 93 VAL A N 1
ATOM 697 C CA . VAL A 1 93 ? -18.694 -2.068 24.378 1.00 92.25 93 VAL A CA 1
ATOM 698 C C . VAL A 1 93 ? -18.341 -2.627 22.998 1.00 92.25 93 VAL A C 1
ATOM 700 O O . VAL A 1 93 ? -17.439 -3.454 22.847 1.00 92.25 93 VAL A O 1
ATOM 703 N N . GLU A 1 94 ? -19.049 -2.169 21.963 1.00 94.12 94 GLU A N 1
ATOM 704 C CA . GLU A 1 94 ? -18.729 -2.507 20.574 1.00 94.12 94 GLU A CA 1
ATOM 705 C C . GLU A 1 94 ? -17.471 -1.774 20.089 1.00 94.12 94 GLU A C 1
ATOM 707 O O . GLU A 1 94 ? -17.264 -0.597 20.388 1.00 94.12 94 GLU A O 1
ATOM 712 N N . MET A 1 95 ? -16.685 -2.427 19.227 1.00 93.81 95 MET A N 1
ATOM 713 C CA . MET A 1 95 ? -15.529 -1.800 18.570 1.00 93.81 95 MET A CA 1
ATOM 714 C C . MET A 1 95 ? -15.906 -0.554 17.759 1.00 93.81 95 MET A C 1
ATOM 716 O O . MET A 1 95 ? -15.073 0.322 17.573 1.00 93.81 95 MET A O 1
ATOM 720 N N . GLY A 1 96 ? -17.144 -0.459 17.261 1.00 95.62 96 GLY A N 1
ATOM 721 C CA . GLY A 1 96 ? -17.575 0.681 16.448 1.00 95.62 96 GLY A CA 1
ATOM 722 C C . GLY A 1 96 ? -16.912 0.744 15.069 1.00 95.62 96 GLY A C 1
ATOM 723 O O . GLY A 1 96 ? -16.945 1.782 14.425 1.00 95.62 96 GLY A O 1
ATOM 724 N N . MET A 1 97 ? -16.313 -0.348 14.595 1.00 95.00 97 MET A N 1
ATOM 725 C CA . MET A 1 97 ? -15.740 -0.452 13.254 1.00 95.00 97 MET A CA 1
ATOM 726 C C . MET A 1 97 ? -15.922 -1.863 12.703 1.00 95.00 97 MET A C 1
ATOM 728 O O . MET A 1 97 ? -16.131 -2.810 13.467 1.00 95.00 97 MET A O 1
ATOM 732 N N . THR A 1 98 ? -15.805 -2.007 11.389 1.00 94.81 98 THR A N 1
ATOM 733 C CA . THR A 1 98 ? -15.657 -3.318 10.750 1.00 94.81 98 THR A CA 1
ATOM 734 C C . THR A 1 98 ? -14.350 -3.379 9.988 1.00 94.81 98 THR A C 1
ATOM 736 O O . THR A 1 98 ? -13.911 -2.387 9.402 1.00 94.81 98 THR A O 1
ATOM 739 N N . LEU A 1 99 ? -13.738 -4.557 10.005 1.00 93.06 99 LEU A N 1
ATOM 740 C CA . LEU A 1 99 ? -12.559 -4.856 9.214 1.00 93.06 99 LEU A CA 1
ATOM 741 C C . LEU A 1 99 ? -12.971 -5.713 8.030 1.00 93.06 99 LEU A C 1
ATOM 743 O O . LEU A 1 99 ? -13.904 -6.513 8.119 1.00 93.06 99 LEU A O 1
ATOM 747 N N . GLY A 1 100 ? -12.269 -5.552 6.922 1.00 87.88 100 GLY A N 1
ATOM 748 C CA . GLY A 1 100 ? -12.462 -6.403 5.765 1.00 87.88 100 GLY A CA 1
ATOM 749 C C . GLY A 1 100 ? -11.181 -6.522 4.979 1.00 87.88 100 GLY A C 1
ATOM 750 O O . GLY A 1 100 ? -10.400 -5.577 4.897 1.00 87.88 100 GLY A O 1
ATOM 751 N N . MET A 1 101 ? -10.996 -7.691 4.383 1.00 83.06 101 MET A N 1
ATOM 752 C CA . MET A 1 101 ? -9.864 -7.938 3.511 1.00 83.06 101 MET A CA 1
ATOM 753 C C . MET A 1 101 ? -10.031 -7.120 2.231 1.00 83.06 101 MET A C 1
ATOM 755 O O . MET A 1 101 ? -11.102 -7.136 1.613 1.00 83.06 101 MET A O 1
ATOM 759 N N . GLN A 1 102 ? -9.014 -6.358 1.849 1.00 74.62 102 GLN A N 1
ATOM 760 C CA . GLN A 1 102 ? -8.901 -5.836 0.492 1.00 74.62 102 GLN A CA 1
ATOM 761 C C . GLN A 1 102 ? -8.541 -6.975 -0.462 1.00 74.62 102 GLN A C 1
ATOM 763 O O . GLN A 1 102 ? -8.087 -8.036 -0.041 1.00 74.62 102 GLN A O 1
ATOM 768 N N . VAL A 1 103 ? -8.738 -6.764 -1.764 1.00 65.19 103 VAL A N 1
ATOM 769 C CA . VAL A 1 103 ? -8.368 -7.779 -2.764 1.00 65.19 103 VAL A CA 1
ATOM 770 C C . VAL A 1 103 ? -6.846 -8.019 -2.770 1.00 65.19 103 VAL A C 1
ATOM 772 O O . VAL A 1 103 ? -6.392 -9.103 -3.117 1.00 65.19 103 VAL A O 1
ATOM 775 N N . SER A 1 104 ? -6.074 -7.054 -2.262 1.00 66.94 104 SER A N 1
ATOM 776 C CA . SER A 1 104 ? -4.643 -7.169 -1.968 1.00 66.94 104 SER A CA 1
ATOM 777 C C . SER A 1 104 ? -4.276 -8.186 -0.880 1.00 66.94 104 SER A C 1
ATOM 779 O O . SER A 1 104 ? -3.099 -8.493 -0.712 1.00 66.94 104 SER A O 1
ATOM 781 N N . GLY A 1 105 ? -5.245 -8.668 -0.096 1.00 72.06 105 GLY A N 1
ATOM 782 C CA . GLY A 1 105 ? -4.986 -9.463 1.108 1.00 72.06 105 GLY A CA 1
ATOM 783 C C . GLY A 1 105 ? -4.621 -8.631 2.344 1.00 72.06 105 GLY A C 1
ATOM 784 O O . GLY A 1 105 ? -4.280 -9.198 3.377 1.00 72.06 105 GLY A O 1
ATOM 785 N N . THR A 1 106 ? -4.703 -7.299 2.272 1.00 76.06 106 THR A N 1
ATOM 786 C CA . THR A 1 106 ? -4.496 -6.416 3.428 1.00 76.06 106 THR A CA 1
ATOM 787 C C . THR A 1 106 ? -5.793 -6.251 4.210 1.00 76.06 106 THR A C 1
ATOM 789 O O . THR A 1 106 ? -6.847 -5.969 3.629 1.00 76.06 106 THR A O 1
ATOM 792 N N . LEU A 1 107 ? -5.731 -6.382 5.536 1.00 84.38 107 LEU A N 1
ATOM 793 C CA . LEU A 1 107 ? -6.863 -6.071 6.397 1.00 84.38 107 LEU A CA 1
ATOM 794 C C . LEU A 1 107 ? -7.000 -4.551 6.509 1.00 84.38 107 LEU A C 1
ATOM 796 O O . LEU A 1 107 ? -6.050 -3.854 6.854 1.00 84.38 107 LEU A O 1
ATOM 800 N N . CYS A 1 108 ? -8.181 -4.021 6.206 1.00 86.44 108 CYS A N 1
ATOM 801 C CA . CYS A 1 108 ? -8.429 -2.591 6.322 1.00 86.44 108 CYS A CA 1
ATOM 802 C C . CYS A 1 108 ? -9.726 -2.294 7.068 1.00 86.44 108 CYS A C 1
ATOM 8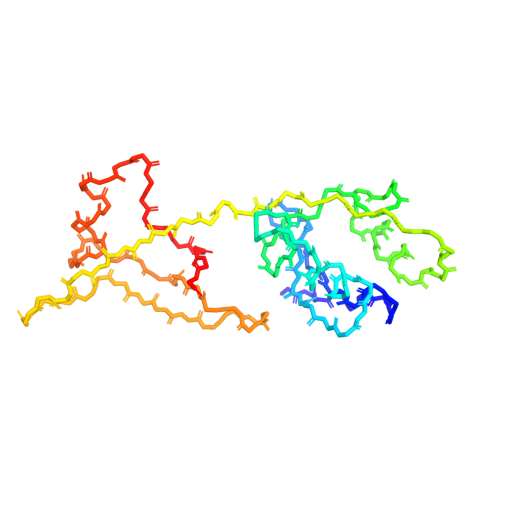04 O O . CYS A 1 108 ? -10.664 -3.099 7.095 1.00 86.44 108 CYS A O 1
ATOM 806 N N . VAL A 1 109 ? -9.816 -1.083 7.606 1.00 91.19 109 VAL A N 1
ATOM 807 C CA . VAL A 1 109 ? -11.055 -0.528 8.149 1.00 91.19 109 VAL A CA 1
ATOM 808 C C . VAL A 1 109 ? -12.044 -0.320 7.002 1.00 91.19 109 VAL A C 1
ATOM 810 O O . VAL A 1 109 ? -11.794 0.458 6.079 1.00 91.19 109 VAL A O 1
ATOM 813 N N . ARG A 1 110 ? -13.176 -1.024 7.040 1.00 91.06 110 ARG A N 1
ATOM 814 C CA . ARG A 1 110 ? -14.251 -0.915 6.040 1.00 91.06 110 ARG A CA 1
ATOM 815 C C . ARG A 1 110 ? -15.302 0.100 6.432 1.00 91.06 110 ARG A C 1
ATOM 817 O O . ARG A 1 110 ? -15.778 0.845 5.584 1.00 91.06 110 ARG A O 1
ATOM 824 N N . THR A 1 111 ? -15.651 0.136 7.710 1.00 94.69 111 THR A N 1
ATOM 825 C CA . THR A 1 111 ? -16.591 1.117 8.248 1.00 94.69 111 THR A CA 1
ATOM 826 C C . THR A 1 111 ? -16.125 1.585 9.613 1.00 94.69 111 THR A C 1
ATOM 828 O O . THR A 1 111 ? -15.560 0.806 10.380 1.00 94.69 111 THR A O 1
ATOM 831 N N . VAL A 1 112 ? -16.403 2.850 9.919 1.00 95.88 112 VAL A N 1
ATOM 832 C CA . VAL A 1 112 ? -16.327 3.417 11.267 1.00 95.88 112 VAL A CA 1
ATOM 833 C C . VAL A 1 112 ? -17.727 3.923 11.591 1.00 95.88 112 VAL A C 1
ATOM 835 O O . VAL A 1 112 ? -18.274 4.744 10.858 1.00 95.88 112 VAL A O 1
ATOM 838 N N . LYS A 1 113 ? -18.348 3.366 12.630 1.00 96.75 113 LYS A N 1
ATOM 839 C CA . LYS A 1 113 ? -19.674 3.772 13.103 1.00 96.75 113 LYS A CA 1
ATOM 840 C C . LYS A 1 113 ? -19.552 5.080 13.889 1.00 96.75 113 LYS A C 1
ATOM 842 O O . LYS A 1 113 ? -18.509 5.370 14.460 1.00 96.75 113 LYS A O 1
ATOM 847 N N . GLU A 1 114 ? -20.655 5.812 14.016 1.00 95.88 114 GLU A N 1
ATOM 848 C CA . GLU A 1 114 ? -20.730 7.028 14.846 1.00 95.88 114 GLU A CA 1
ATOM 849 C C . GLU A 1 114 ? -20.608 6.755 16.358 1.00 95.88 114 GLU A C 1
ATOM 851 O O . GLU A 1 114 ? -20.473 7.682 17.152 1.00 95.88 114 GLU A O 1
ATOM 856 N N . ARG A 1 115 ? -20.695 5.485 16.776 1.00 94.62 115 ARG A N 1
ATOM 857 C CA . ARG A 1 115 ? -20.623 5.050 18.176 1.00 94.62 115 ARG A CA 1
ATOM 858 C C . ARG A 1 115 ? -19.724 3.829 18.331 1.00 94.62 115 ARG A C 1
ATOM 860 O O . ARG A 1 115 ? -19.563 3.042 17.397 1.00 94.62 115 ARG A O 1
ATOM 867 N N . GLY A 1 116 ? -19.229 3.637 19.550 1.00 94.56 116 GLY A N 1
ATOM 868 C CA . GLY A 1 116 ? -18.333 2.546 19.922 1.00 94.56 116 GLY A CA 1
ATOM 869 C C . GLY A 1 116 ? -16.885 3.013 20.010 1.00 94.56 116 GLY A C 1
ATOM 870 O O . GLY A 1 116 ? -16.577 4.185 19.811 1.00 94.56 116 GLY A O 1
ATOM 871 N N . MET A 1 117 ? -15.986 2.078 20.293 1.00 95.62 117 MET A N 1
ATOM 872 C CA . MET A 1 117 ? -14.613 2.413 20.674 1.00 95.62 117 MET A CA 1
ATOM 873 C C . MET A 1 117 ? -13.822 3.175 19.605 1.00 95.62 117 MET A C 1
ATOM 875 O O . MET A 1 117 ? -13.017 4.035 19.944 1.00 95.62 117 MET A O 1
ATOM 879 N N . ALA A 1 118 ? -14.042 2.874 18.324 1.00 94.88 118 ALA A N 1
ATOM 880 C CA . ALA A 1 118 ? -13.420 3.596 17.218 1.00 94.88 118 ALA A CA 1
ATOM 881 C C . ALA A 1 118 ? -13.852 5.070 17.185 1.00 94.88 118 ALA A C 1
ATOM 883 O O . ALA A 1 118 ? -13.017 5.953 17.012 1.00 94.88 118 ALA A O 1
ATOM 884 N N . ALA A 1 119 ? -15.145 5.340 17.396 1.00 94.88 119 ALA A N 1
ATOM 885 C CA . ALA A 1 119 ? -15.674 6.698 17.470 1.00 94.88 119 ALA A CA 1
ATOM 886 C C . ALA A 1 119 ? -15.122 7.436 18.697 1.00 94.88 119 ALA A C 1
ATOM 888 O O . ALA A 1 119 ? -14.675 8.574 18.575 1.00 94.88 119 ALA A O 1
ATOM 889 N N . ASP A 1 120 ? -15.084 6.769 19.854 1.00 95.31 120 ASP A N 1
ATOM 890 C CA . ASP A 1 120 ? -14.518 7.327 21.086 1.00 95.31 120 ASP A CA 1
ATOM 891 C C . ASP A 1 120 ? -13.036 7.686 20.907 1.00 95.31 12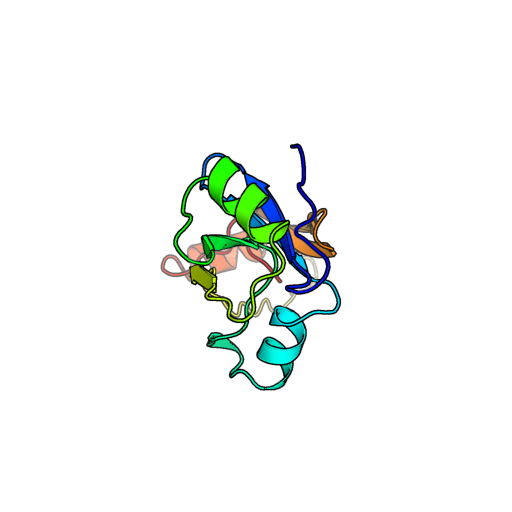0 ASP A C 1
ATOM 893 O O . ASP A 1 120 ? -12.614 8.783 21.279 1.00 95.31 120 ASP A O 1
ATOM 897 N N . TYR A 1 121 ? -12.254 6.799 20.281 1.00 94.69 121 TYR A N 1
ATOM 898 C CA . TYR A 1 121 ? -10.858 7.069 19.940 1.00 94.69 121 TYR A CA 1
ATOM 899 C C . TYR A 1 121 ? -10.733 8.268 18.997 1.00 94.69 121 TYR A C 1
ATOM 901 O O . TYR A 1 121 ? -9.940 9.166 19.272 1.00 94.69 121 TYR A O 1
ATOM 909 N N . ASN A 1 122 ? -11.525 8.318 17.922 1.00 95.31 122 ASN A N 1
ATOM 910 C CA . ASN A 1 122 ? -11.482 9.406 16.942 1.00 95.31 122 ASN A CA 1
ATOM 911 C C . ASN A 1 122 ? -11.823 10.762 17.565 1.00 95.31 122 ASN A C 1
ATOM 913 O O . ASN A 1 122 ? -11.161 11.754 17.268 1.00 95.31 122 ASN A O 1
ATOM 917 N N . ASN A 1 123 ? -12.816 10.797 18.457 1.00 95.06 123 ASN A N 1
ATOM 918 C CA . ASN A 1 123 ? -13.195 12.001 19.194 1.00 95.06 123 ASN A CA 1
ATOM 919 C C . ASN A 1 123 ? -12.070 12.476 20.126 1.00 95.06 123 ASN A C 1
ATOM 921 O O . ASN A 1 123 ? -11.853 13.678 20.265 1.00 95.06 123 ASN A O 1
ATOM 925 N N . ALA A 1 124 ? -11.342 11.543 20.746 1.00 95.00 124 ALA A N 1
ATOM 926 C CA . ALA A 1 124 ? -10.201 11.858 21.604 1.00 95.00 124 ALA A CA 1
ATOM 927 C C . ALA A 1 124 ? -8.921 12.210 20.818 1.00 95.00 124 ALA A C 1
ATOM 929 O O . ALA A 1 124 ? -8.049 12.887 21.358 1.00 95.00 124 ALA A O 1
ATOM 930 N N . ASN A 1 125 ? -8.804 11.778 19.556 1.00 93.12 125 ASN A N 1
ATOM 931 C CA . ASN A 1 125 ? -7.597 11.906 18.730 1.00 93.12 125 ASN A CA 1
ATOM 932 C C . ASN A 1 125 ? -7.895 12.548 17.357 1.00 93.12 125 ASN A C 1
ATOM 934 O O . ASN A 1 125 ? -7.671 11.925 16.316 1.00 93.12 125 ASN A O 1
ATOM 938 N N . PRO A 1 126 ? -8.351 13.815 17.305 1.00 91.81 126 PRO A N 1
ATOM 939 C CA . PRO A 1 126 ? -8.753 14.458 16.049 1.00 91.81 126 PRO A CA 1
ATOM 940 C C . PRO A 1 126 ? -7.605 14.635 15.038 1.00 91.81 126 PRO A C 1
ATOM 942 O O . PRO A 1 126 ? -7.862 14.767 13.843 1.00 91.81 126 PRO A O 1
ATOM 945 N N . GLY A 1 127 ? -6.344 14.623 15.492 1.00 88.50 127 GLY A N 1
ATOM 946 C CA . GLY A 1 127 ? -5.156 14.714 14.631 1.00 88.50 127 GLY A CA 1
ATOM 947 C C . GLY A 1 127 ? -4.783 13.411 13.915 1.00 88.50 127 GLY A C 1
ATOM 948 O O . GLY A 1 127 ? -3.984 13.436 12.984 1.00 88.50 127 GLY A O 1
ATOM 949 N N . GLY A 1 128 ? -5.375 12.287 14.318 1.00 89.12 128 GLY A N 1
ATOM 950 C CA . GLY A 1 128 ? -5.146 10.976 13.721 1.00 89.12 128 GLY A CA 1
ATOM 951 C C . GLY A 1 128 ? -6.349 10.071 13.964 1.00 89.12 128 GLY A C 1
ATOM 952 O O . GLY A 1 128 ? -6.281 9.169 14.795 1.00 89.12 128 GLY A O 1
ATOM 953 N N . PRO A 1 129 ? -7.494 10.329 13.321 1.00 92.88 129 PRO A N 1
ATOM 954 C CA . PRO A 1 129 ? -8.647 9.471 13.495 1.00 92.88 129 PRO A CA 1
ATOM 955 C C . PRO A 1 129 ? -8.488 8.208 12.643 1.00 92.88 129 PRO A C 1
ATOM 957 O O . PRO A 1 129 ? -7.982 8.254 11.522 1.00 92.88 129 PRO A O 1
ATOM 960 N N . ILE A 1 130 ? -9.025 7.102 13.144 1.00 92.56 130 ILE A N 1
ATOM 961 C CA . ILE A 1 130 ? -9.280 5.881 12.389 1.00 92.56 130 ILE A CA 1
ATOM 962 C C . ILE A 1 130 ? -10.251 6.215 11.252 1.00 92.56 130 ILE A C 1
ATOM 964 O O . ILE A 1 130 ? -11.378 6.657 11.490 1.00 92.56 130 ILE A O 1
ATOM 968 N N . LYS A 1 131 ? -9.830 5.985 10.012 1.00 90.12 131 LYS A N 1
ATOM 969 C CA . LYS A 1 131 ? -10.586 6.267 8.789 1.00 90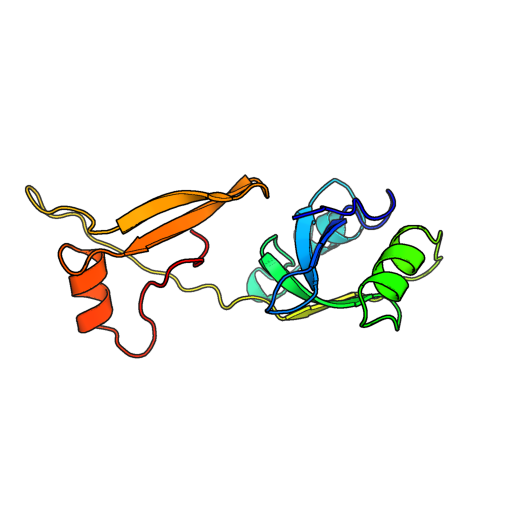.12 131 LYS A CA 1
ATOM 970 C C . LYS A 1 131 ? -10.812 4.991 7.992 1.00 90.12 131 LYS A C 1
ATOM 972 O O . LYS A 1 131 ? -10.027 4.048 8.048 1.00 90.12 131 LYS A O 1
ATOM 977 N N . VAL A 1 132 ? -11.881 4.991 7.199 1.00 87.00 132 VAL A N 1
ATOM 978 C CA . VAL A 1 132 ? -12.103 3.955 6.186 1.00 87.00 132 VAL A CA 1
ATOM 979 C C . VAL A 1 132 ? -10.904 3.916 5.236 1.00 87.00 132 VAL A C 1
ATOM 981 O O . VAL A 1 132 ? -10.401 4.960 4.827 1.00 87.00 132 VAL A O 1
ATOM 984 N N . GLY A 1 133 ? -10.439 2.710 4.918 1.00 77.75 133 GLY A N 1
ATOM 985 C CA . GLY A 1 133 ? -9.253 2.481 4.094 1.00 77.75 133 GLY A CA 1
ATOM 986 C C . GLY A 1 133 ? -7.940 2.407 4.874 1.00 77.75 133 GLY A C 1
ATOM 987 O O . GLY A 1 133 ? -6.943 1.979 4.298 1.00 77.75 133 GLY A O 1
ATOM 988 N N . MET A 1 134 ? -7.922 2.740 6.173 1.00 83.25 134 MET A N 1
ATOM 989 C CA . MET A 1 134 ? -6.729 2.522 6.996 1.00 83.25 134 MET A CA 1
ATOM 990 C C . MET A 1 134 ? -6.404 1.035 7.101 1.00 83.25 134 MET A C 1
ATOM 992 O O . MET A 1 134 ? -7.290 0.212 7.346 1.00 83.25 134 MET A O 1
ATOM 996 N N . ARG A 1 135 ? -5.127 0.717 6.901 1.00 81.25 135 ARG A N 1
ATOM 997 C CA . ARG A 1 135 ? -4.558 -0.630 7.008 1.00 81.25 135 ARG A CA 1
ATOM 998 C C . ARG A 1 135 ? -4.351 -0.974 8.489 1.00 81.25 135 ARG A C 1
ATOM 1000 O O . ARG A 1 135 ? -4.002 -0.077 9.256 1.00 81.25 135 ARG A O 1
ATOM 1007 N N . ILE A 1 136 ? -4.596 -2.230 8.867 1.00 76.81 136 ILE A N 1
ATOM 1008 C CA . ILE A 1 136 ? -4.350 -2.780 10.215 1.00 76.81 136 ILE A CA 1
ATOM 1009 C C . ILE A 1 136 ? -3.308 -3.885 10.128 1.00 76.81 136 ILE A C 1
ATOM 1011 O O . ILE A 1 136 ? -3.442 -4.721 9.205 1.00 76.81 136 ILE A O 1
#

Organism: NCBI:txid89044

Radius of gyration: 17.4 Å; chains: 1; bounding box: 39×27×49 Å

Sequence (136 aa):
DASIEGGSKLGIAVIQNEAGIMLFKLSDGLVENYNQNAEPELRVYPGDLILDVSGATDLEGVTKKLDECLEEWSLVVQGMPTQEVVLLKKEGVEMGMTLGMQVSGTLCVRTVKERGMAADYNNANPGGPIKVGMRI

Foldseek 3Di:
DDKQQFADAQQWIWDQDPVGIWTQAGDDHDLVVVQVPDDPVPHHDGGWHWCDKQNDRHPVSNRVSSHDPDPDIDTDTHDDDQDDDDFDDDPPFDQQWDWDQDPRRFIWTQDHHCDTRLVVSCVVCVVDHRDGPHTD

Secondary structure (DSSP, 8-state):
--EEE--TTT-EEEEEETTEEEEEEE-SSHHHHHHHHS-GGG---TTPEEEEETTB-SHHHHHHHHHS--SS--EEEEPPPP------PPTT---SEEEEE-TTS-EEEEEE-SSSHHHHHHHH-TTS---TT-B-

pLDDT: mean 87.07, std 10.06, range [49.84, 96.75]